Protein AF-A0A961JVH1-F1 (afdb_monomer_lite)

Radius of gyration: 14.12 Å; chains: 1; bounding box: 24×24×40 Å

Secondary structure (DSSP, 8-state):
-B--SSSS-SB----S--SS-HHHHHHHHHHHHGGGHHHHHHHHH-TTSSPP---TT--

Sequence (59 aa):
LIVDREAWPYASLRCDWAEDDPIAAIAAAWTVYAPQADAYVTRALDPTAAPSYGVPGDE

Structure (mmCIF, N/CA/C/O backbone):
data_AF-A0A961JVH1-F1
#
_entry.id   AF-A0A961JVH1-F1
#
loop_
_atom_site.group_PDB
_atom_site.id
_atom_site.type_symbol
_atom_site.label_atom_id
_atom_site.label_alt_id
_atom_site.label_comp_id
_atom_site.label_asym_id
_atom_site.label_entity_id
_atom_site.label_seq_id
_atom_site.pdbx_PDB_ins_code
_atom_site.Cartn_x
_atom_site.Cartn_y
_atom_site.Cartn_z
_atom_site.occupancy
_atom_site.B_iso_or_equiv
_atom_site.auth_seq_id
_atom_site.auth_comp_id
_atom_site.auth_asym_id
_atom_site.auth_atom_id
_atom_site.pdbx_PDB_model_num
ATOM 1 N N . LEU A 1 1 ? -4.667 -2.337 -6.059 1.00 92.50 1 LEU A N 1
ATOM 2 C CA . LEU A 1 1 ? -5.535 -2.395 -4.863 1.00 92.50 1 LEU A CA 1
ATOM 3 C C . LEU A 1 1 ? -5.318 -3.734 -4.181 1.00 92.50 1 LEU A C 1
ATOM 5 O O . LEU A 1 1 ? -5.402 -4.751 -4.857 1.00 92.50 1 LEU A O 1
ATOM 9 N N . ILE A 1 2 ? -5.022 -3.716 -2.887 1.00 96.88 2 ILE A N 1
ATOM 10 C CA . ILE A 1 2 ? -4.906 -4.888 -2.017 1.00 96.88 2 ILE A CA 1
ATOM 11 C C . ILE A 1 2 ? -5.937 -4.711 -0.903 1.00 96.88 2 ILE A C 1
ATOM 13 O O . ILE A 1 2 ? -6.087 -3.607 -0.372 1.00 96.88 2 ILE A O 1
ATOM 17 N N . VAL A 1 3 ? -6.654 -5.781 -0.578 1.00 97.38 3 VAL A N 1
ATOM 18 C CA . VAL A 1 3 ? -7.643 -5.831 0.504 1.00 97.38 3 VAL A CA 1
ATOM 19 C C . VAL A 1 3 ? -7.206 -6.869 1.533 1.00 97.38 3 VAL A C 1
ATOM 21 O O . VAL A 1 3 ? -6.543 -7.839 1.170 1.00 97.38 3 VAL A O 1
ATOM 24 N N . ASP A 1 4 ? -7.568 -6.642 2.793 1.00 96.00 4 ASP A N 1
ATOM 25 C CA . ASP A 1 4 ? -7.361 -7.588 3.894 1.00 96.00 4 ASP A CA 1
ATOM 26 C C . ASP A 1 4 ? -8.621 -7.602 4.786 1.00 96.00 4 ASP A C 1
ATOM 28 O O . ASP A 1 4 ? -9.732 -7.676 4.263 1.00 96.00 4 ASP A O 1
ATOM 32 N N . ARG A 1 5 ? -8.472 -7.533 6.113 1.00 96.44 5 ARG A N 1
ATOM 33 C CA . ARG A 1 5 ? -9.542 -7.752 7.096 1.00 96.44 5 ARG A CA 1
ATOM 34 C C . ARG A 1 5 ? -10.542 -6.602 7.228 1.00 96.44 5 ARG A C 1
ATOM 36 O O . ARG A 1 5 ? -11.698 -6.848 7.560 1.00 96.44 5 ARG A O 1
ATOM 43 N N . GLU A 1 6 ? -10.106 -5.372 6.984 1.00 96.06 6 GLU A N 1
ATOM 44 C CA . GLU A 1 6 ? -10.917 -4.173 7.207 1.00 96.06 6 GLU A CA 1
ATOM 45 C C . GLU A 1 6 ? -11.776 -3.804 5.989 1.00 96.06 6 GLU A C 1
ATOM 47 O O . GLU A 1 6 ? -11.490 -4.181 4.853 1.00 96.06 6 GLU A O 1
ATOM 52 N N . ALA A 1 7 ? -12.826 -3.008 6.209 1.00 96.06 7 ALA A N 1
ATOM 53 C CA . ALA A 1 7 ? -13.736 -2.570 5.143 1.00 96.06 7 ALA A CA 1
ATOM 54 C C . ALA A 1 7 ? -13.109 -1.565 4.150 1.00 96.06 7 ALA A C 1
ATOM 56 O O . ALA A 1 7 ? -13.742 -1.193 3.159 1.00 96.06 7 ALA A O 1
ATOM 57 N N . TRP A 1 8 ? -11.884 -1.105 4.413 1.00 95.31 8 TRP A N 1
ATOM 58 C CA . TRP A 1 8 ? -11.117 -0.201 3.559 1.00 95.31 8 TRP A CA 1
ATOM 59 C C . TRP A 1 8 ? -9.897 -0.903 2.938 1.00 95.31 8 TRP A C 1
ATOM 61 O O . TRP A 1 8 ? -9.442 -1.933 3.436 1.00 95.31 8 TRP A O 1
ATOM 71 N N . PRO A 1 9 ? -9.335 -0.357 1.842 1.00 96.50 9 PRO A N 1
ATOM 72 C CA . PRO A 1 9 ? -8.125 -0.887 1.221 1.00 96.50 9 PRO A CA 1
ATOM 73 C C . PRO A 1 9 ? -6.958 -1.056 2.198 1.00 96.50 9 PRO A C 1
ATOM 75 O O . PRO A 1 9 ? -6.598 -0.108 2.892 1.00 96.50 9 PRO A O 1
ATOM 78 N N . TYR A 1 10 ? -6.303 -2.218 2.158 1.00 97.31 10 TYR A N 1
ATOM 79 C CA . TYR A 1 10 ? -5.037 -2.446 2.861 1.00 97.31 10 TYR A CA 1
ATOM 80 C C . TYR A 1 10 ? -3.900 -1.644 2.216 1.00 97.31 10 TYR A C 1
ATOM 82 O O . TYR A 1 10 ? -3.098 -1.013 2.892 1.00 97.31 10 TYR A O 1
ATOM 90 N N . ALA A 1 11 ? -3.859 -1.628 0.881 1.00 96.88 11 ALA A N 1
ATOM 91 C CA . ALA A 1 11 ? -2.944 -0.783 0.125 1.00 96.88 11 ALA A CA 1
ATOM 92 C C . ALA A 1 11 ? -3.536 -0.412 -1.238 1.00 96.88 11 ALA A C 1
ATOM 94 O O . ALA A 1 11 ? -4.159 -1.230 -1.923 1.00 96.88 11 ALA A O 1
ATOM 95 N N . SER A 1 12 ? -3.280 0.814 -1.686 1.00 96.56 12 SER A N 1
ATOM 96 C CA . SER A 1 12 ? -3.644 1.272 -3.028 1.00 96.56 12 SER A CA 1
ATOM 97 C C . SER A 1 12 ? -2.459 1.959 -3.698 1.00 96.56 12 SER A C 1
ATOM 99 O O . SER A 1 12 ? -2.365 3.182 -3.722 1.00 96.56 12 SER A O 1
ATOM 101 N N . LEU A 1 13 ? -1.550 1.154 -4.249 1.00 96.25 13 LEU A N 1
ATOM 102 C CA . LEU A 1 13 ? -0.432 1.637 -5.057 1.00 96.25 13 LEU A CA 1
ATOM 103 C C . LEU A 1 13 ? -0.886 1.889 -6.497 1.00 96.25 13 LEU A C 1
ATOM 105 O O . LEU A 1 13 ? -1.603 1.066 -7.075 1.00 96.25 13 LEU A O 1
ATOM 109 N N . ARG A 1 14 ? -0.459 3.019 -7.065 1.00 97.25 14 ARG A N 1
ATOM 110 C CA . ARG A 1 14 ? -0.777 3.429 -8.434 1.00 97.25 14 ARG A CA 1
ATOM 111 C C . ARG A 1 14 ? 0.453 4.044 -9.094 1.00 97.25 14 ARG A C 1
ATOM 113 O O . ARG A 1 14 ? 1.199 4.778 -8.457 1.00 97.25 14 ARG A O 1
ATOM 120 N N . CYS A 1 15 ? 0.638 3.730 -10.367 1.00 96.56 15 CYS A N 1
ATOM 121 C CA . CYS A 1 15 ? 1.633 4.325 -11.242 1.00 96.56 15 CYS A CA 1
ATOM 122 C C . CYS A 1 15 ? 0.858 4.753 -12.481 1.00 96.56 15 CYS A C 1
ATOM 124 O O . CYS A 1 15 ? 0.478 3.919 -13.298 1.00 96.56 15 CYS A O 1
ATOM 126 N N . ASP A 1 16 ? 0.524 6.038 -12.547 1.00 96.00 16 ASP A N 1
ATOM 127 C CA . ASP A 1 16 ? -0.262 6.583 -13.661 1.00 96.00 16 ASP A CA 1
ATOM 128 C C . ASP A 1 16 ? 0.591 6.847 -14.897 1.00 96.00 16 ASP A C 1
ATOM 130 O O . ASP A 1 16 ? 0.078 6.921 -16.011 1.00 96.00 16 ASP A O 1
ATOM 134 N N . TRP A 1 17 ? 1.895 7.007 -14.688 1.00 96.06 17 TRP A N 1
ATOM 135 C CA . TRP A 1 17 ? 2.874 7.259 -15.725 1.00 96.06 17 TRP A CA 1
ATOM 136 C C . TRP A 1 17 ? 4.247 6.760 -15.270 1.00 96.06 17 TRP A C 1
ATOM 138 O O . TRP A 1 17 ? 4.654 7.017 -14.134 1.00 96.06 17 TRP A O 1
ATOM 148 N N . ALA A 1 18 ? 4.960 6.083 -16.166 1.00 95.69 18 ALA A N 1
ATOM 149 C CA . ALA A 1 18 ? 6.378 5.767 -16.048 1.00 95.69 18 ALA A CA 1
ATOM 150 C C . ALA A 1 18 ? 7.000 5.819 -17.447 1.00 95.69 18 ALA A C 1
ATOM 152 O O . ALA A 1 18 ? 6.372 5.376 -18.407 1.00 95.69 18 ALA A O 1
ATOM 153 N N . GLU A 1 19 ? 8.211 6.364 -17.556 1.00 95.25 19 GLU A N 1
ATOM 154 C CA . GLU A 1 19 ? 8.940 6.426 -18.832 1.00 95.25 19 GLU A CA 1
ATOM 155 C C . GLU A 1 19 ? 9.513 5.060 -19.232 1.00 95.25 19 GLU A C 1
ATOM 157 O O . GLU A 1 19 ? 9.523 4.726 -20.414 1.00 95.25 19 GLU A O 1
ATOM 162 N N . ASP A 1 20 ? 9.916 4.262 -18.238 1.00 94.94 20 ASP A N 1
ATOM 163 C CA . ASP A 1 20 ? 10.559 2.963 -18.430 1.00 94.94 20 ASP A CA 1
ATOM 164 C C . ASP A 1 20 ? 9.630 1.804 -18.021 1.00 94.94 20 ASP A C 1
ATOM 166 O O . ASP A 1 20 ? 8.757 1.385 -18.780 1.00 94.94 20 ASP A O 1
ATOM 170 N N . ASP A 1 21 ? 9.808 1.273 -16.805 1.00 97.44 21 ASP A N 1
ATOM 171 C CA . ASP A 1 21 ? 9.111 0.085 -16.316 1.00 97.44 21 ASP A CA 1
ATOM 172 C C . ASP A 1 21 ? 8.129 0.439 -15.177 1.00 97.44 21 ASP A C 1
ATOM 174 O O . ASP A 1 21 ? 8.523 0.531 -14.004 1.00 97.44 21 ASP A O 1
ATOM 178 N N . PRO A 1 22 ? 6.829 0.624 -15.482 1.00 96.81 22 PRO A N 1
ATOM 179 C CA . PRO A 1 22 ? 5.815 0.905 -14.466 1.00 96.81 22 PRO A CA 1
ATOM 180 C C . PRO A 1 22 ? 5.629 -0.245 -13.464 1.00 96.81 22 PRO A C 1
ATOM 182 O O . PRO A 1 22 ? 5.208 -0.004 -12.330 1.00 96.81 22 PRO A O 1
ATOM 185 N N . ILE A 1 23 ? 5.949 -1.491 -13.836 1.00 97.50 23 ILE A N 1
ATOM 186 C CA . ILE A 1 23 ? 5.862 -2.638 -12.923 1.00 97.50 23 ILE A CA 1
ATOM 187 C C . ILE A 1 23 ? 6.981 -2.541 -11.889 1.00 97.50 23 ILE A C 1
ATOM 189 O O . ILE A 1 23 ?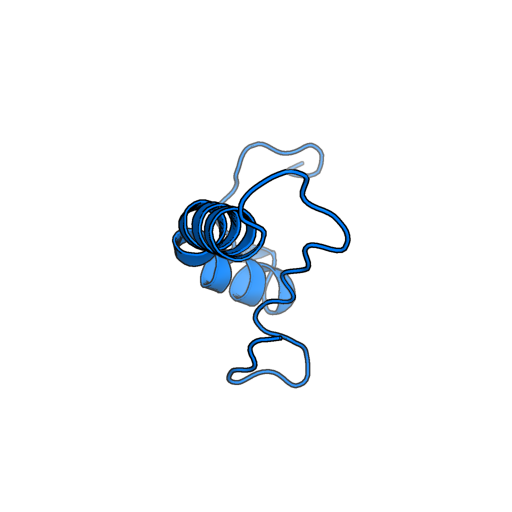 6.712 -2.670 -10.693 1.00 97.50 23 ILE A O 1
ATOM 193 N N . ALA A 1 24 ? 8.209 -2.252 -12.325 1.00 97.75 24 ALA A N 1
ATOM 194 C CA . ALA A 1 24 ? 9.336 -2.036 -11.421 1.00 97.75 24 ALA A CA 1
ATOM 195 C C . ALA A 1 24 ? 9.079 -0.862 -10.461 1.00 97.75 24 ALA A C 1
ATOM 197 O O . ALA A 1 24 ? 9.373 -0.971 -9.270 1.00 97.75 24 ALA A O 1
ATOM 198 N N . ALA A 1 25 ? 8.459 0.221 -10.942 1.00 97.50 25 ALA A N 1
ATOM 199 C CA . ALA A 1 25 ? 8.075 1.358 -10.105 1.00 97.50 25 ALA A CA 1
ATOM 200 C C . ALA A 1 25 ? 7.079 0.961 -8.998 1.00 97.50 25 ALA A C 1
ATOM 202 O O . ALA A 1 25 ? 7.282 1.288 -7.825 1.00 97.50 25 ALA A O 1
ATOM 203 N N . ILE A 1 26 ? 6.029 0.203 -9.339 1.00 97.88 26 ILE A N 1
ATOM 204 C CA . ILE A 1 26 ? 5.075 -0.322 -8.350 1.00 97.88 26 ILE A CA 1
ATOM 205 C C . ILE A 1 26 ? 5.747 -1.306 -7.384 1.00 97.88 26 ILE A C 1
ATOM 207 O O . ILE A 1 26 ? 5.486 -1.250 -6.182 1.00 97.88 26 ILE A O 1
ATOM 211 N N . ALA A 1 27 ? 6.622 -2.187 -7.874 1.00 97.88 27 ALA A N 1
ATOM 212 C CA . ALA A 1 27 ? 7.335 -3.159 -7.045 1.00 97.88 27 ALA A CA 1
ATOM 213 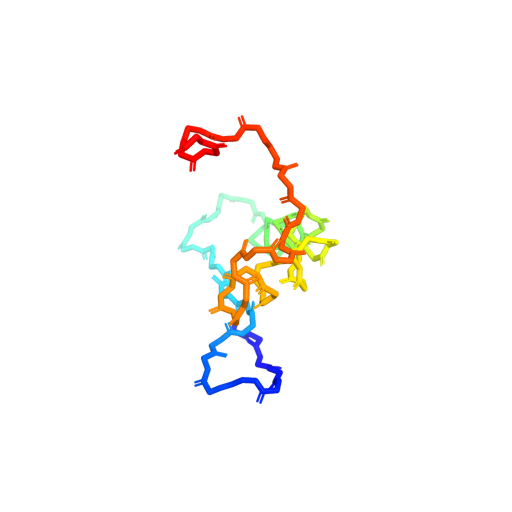C C . ALA A 1 27 ? 8.276 -2.479 -6.037 1.00 97.88 27 ALA A C 1
ATOM 215 O O . ALA A 1 27 ? 8.335 -2.880 -4.871 1.00 97.88 27 ALA A O 1
ATOM 216 N N . ALA A 1 28 ? 8.967 -1.417 -6.453 1.00 97.25 28 ALA A N 1
ATOM 217 C CA . ALA A 1 28 ? 9.788 -0.600 -5.568 1.00 97.25 28 ALA A CA 1
ATOM 218 C C . ALA A 1 28 ? 8.934 0.097 -4.496 1.00 97.25 28 ALA A C 1
ATOM 220 O O . ALA A 1 28 ? 9.258 0.024 -3.309 1.00 97.25 28 ALA A O 1
ATOM 221 N N . ALA A 1 29 ? 7.802 0.695 -4.889 1.00 97.06 29 ALA A N 1
ATOM 222 C CA . ALA A 1 29 ? 6.867 1.311 -3.947 1.00 97.06 29 ALA A CA 1
ATOM 223 C C . ALA A 1 29 ? 6.331 0.296 -2.922 1.00 97.06 29 ALA A C 1
ATOM 225 O O . ALA A 1 29 ? 6.274 0.584 -1.727 1.00 97.06 29 ALA A O 1
ATOM 226 N N . TRP A 1 30 ? 5.994 -0.917 -3.369 1.00 97.69 30 TRP A N 1
ATOM 227 C CA . TRP A 1 30 ? 5.570 -2.001 -2.485 1.00 97.69 30 TRP A CA 1
ATOM 228 C C . TRP A 1 30 ? 6.676 -2.442 -1.528 1.00 97.69 30 TRP A C 1
ATOM 230 O O . TRP A 1 30 ? 6.408 -2.622 -0.347 1.00 97.69 30 TRP A O 1
ATOM 240 N N . THR A 1 31 ? 7.919 -2.557 -1.997 1.00 98.19 31 THR A N 1
ATOM 241 C CA . THR A 1 31 ? 9.061 -2.953 -1.154 1.00 98.19 31 THR A CA 1
ATOM 242 C C . THR A 1 31 ? 9.262 -1.996 0.024 1.00 98.19 31 THR A C 1
ATOM 244 O O . THR A 1 31 ? 9.597 -2.434 1.122 1.00 98.19 31 THR A O 1
ATOM 247 N N . VAL A 1 32 ? 9.013 -0.700 -0.184 1.00 96.50 32 VAL A N 1
ATOM 248 C CA . VAL A 1 32 ? 9.080 0.324 0.871 1.00 96.50 32 VAL A CA 1
ATOM 249 C C . VAL A 1 32 ? 7.851 0.267 1.784 1.00 96.50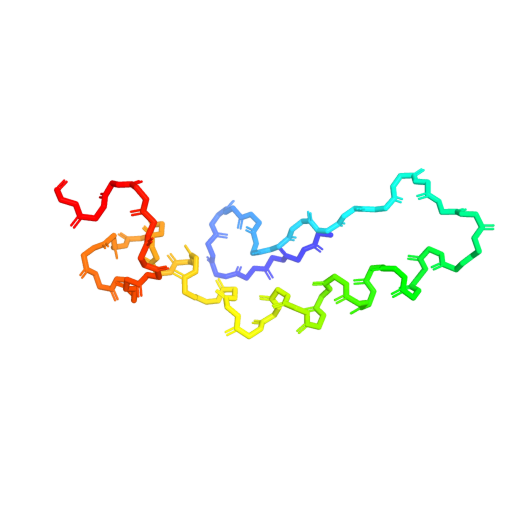 32 VAL A C 1
ATOM 251 O O . VAL A 1 32 ? 7.983 0.355 3.000 1.00 96.50 32 VAL A O 1
ATOM 254 N N . TYR A 1 33 ? 6.651 0.124 1.216 1.00 95.62 33 TYR A N 1
ATOM 255 C CA . TYR A 1 33 ? 5.400 0.220 1.971 1.00 95.62 33 TYR A CA 1
ATOM 256 C C . TYR A 1 33 ? 5.028 -1.057 2.743 1.00 95.62 33 TYR A C 1
ATOM 258 O O . TYR A 1 33 ? 4.486 -0.975 3.842 1.00 95.62 33 TYR A O 1
ATOM 266 N N . ALA A 1 34 ? 5.299 -2.243 2.198 1.00 96.62 34 ALA A N 1
ATOM 267 C CA . ALA A 1 34 ? 4.832 -3.509 2.765 1.00 96.62 34 ALA A CA 1
ATOM 268 C C . ALA A 1 34 ? 5.254 -3.739 4.229 1.00 96.62 34 ALA A C 1
ATOM 270 O O . ALA A 1 34 ? 4.392 -4.114 5.022 1.00 96.62 34 ALA A O 1
ATOM 271 N N . PRO A 1 35 ? 6.511 -3.468 4.643 1.00 96.38 35 PRO A N 1
ATOM 272 C CA . PRO A 1 35 ? 6.939 -3.699 6.026 1.00 96.38 35 PRO A CA 1
ATOM 273 C C . PRO A 1 35 ? 6.210 -2.836 7.067 1.00 96.38 35 PRO A C 1
ATOM 275 O O . PRO A 1 35 ? 6.221 -3.165 8.249 1.00 96.38 35 PRO A O 1
ATOM 278 N N . GLN A 1 36 ? 5.600 -1.726 6.642 1.00 94.06 36 GLN A N 1
ATOM 279 C CA . GLN A 1 36 ? 4.912 -0.761 7.505 1.00 94.06 36 GLN A CA 1
ATOM 280 C C . GLN A 1 36 ? 3.384 -0.797 7.358 1.00 94.06 36 GLN A C 1
ATOM 282 O O . GLN A 1 36 ? 2.688 -0.109 8.100 1.00 94.06 36 GLN A O 1
ATOM 287 N N . ALA A 1 37 ? 2.841 -1.583 6.425 1.00 95.00 37 ALA A N 1
ATOM 288 C CA . ALA A 1 37 ? 1.416 -1.573 6.096 1.00 95.00 37 ALA A CA 1
ATOM 289 C C . ALA A 1 37 ? 0.525 -1.937 7.302 1.00 95.00 37 ALA A C 1
ATOM 291 O O . ALA A 1 37 ? -0.438 -1.225 7.592 1.00 95.00 37 ALA A O 1
ATOM 292 N N . ASP A 1 38 ? 0.908 -2.947 8.088 1.00 94.94 38 ASP A N 1
ATOM 293 C CA . ASP A 1 38 ? 0.181 -3.320 9.311 1.00 94.94 38 ASP A CA 1
ATOM 294 C C . ASP A 1 38 ? 0.206 -2.216 10.378 1.00 94.94 38 ASP A C 1
ATOM 296 O O . ASP A 1 38 ? -0.772 -2.037 11.100 1.00 94.94 38 ASP A O 1
ATOM 300 N N . ALA A 1 39 ? 1.278 -1.420 10.458 1.00 91.75 39 ALA A N 1
ATOM 301 C CA . ALA A 1 39 ? 1.343 -0.298 11.393 1.00 91.75 39 ALA A CA 1
ATOM 302 C C . ALA A 1 39 ? 0.325 0.800 11.039 1.00 91.75 39 ALA A C 1
ATOM 304 O O . ALA A 1 39 ? -0.238 1.423 11.939 1.00 91.75 39 ALA A O 1
ATOM 305 N N . TYR A 1 40 ? 0.032 1.007 9.749 1.00 91.75 40 TYR A N 1
ATOM 306 C CA . TYR A 1 40 ? -1.039 1.915 9.326 1.00 91.75 40 TYR A CA 1
ATOM 307 C C . TYR A 1 40 ? -2.427 1.377 9.668 1.00 91.75 40 TYR A C 1
ATOM 309 O O . TYR A 1 40 ? -3.282 2.161 10.079 1.00 91.75 40 TYR A O 1
ATOM 317 N N . VAL A 1 41 ? -2.647 0.063 9.554 1.00 94.69 41 VAL A N 1
ATOM 318 C CA . VAL A 1 41 ? -3.899 -0.568 10.002 1.00 94.69 41 VAL A CA 1
ATOM 319 C C . VAL A 1 41 ? -4.069 -0.383 11.510 1.00 94.69 41 VAL A C 1
ATOM 321 O O . VAL A 1 41 ? -5.106 0.113 11.945 1.00 94.69 41 VAL A O 1
ATOM 324 N N . THR A 1 42 ? -3.031 -0.675 12.299 1.00 93.19 42 THR A N 1
ATOM 325 C CA . THR A 1 42 ? -3.032 -0.432 13.749 1.00 93.19 42 THR A CA 1
ATOM 326 C C . THR A 1 42 ? -3.323 1.029 14.058 1.00 93.19 42 THR A C 1
ATOM 328 O O . THR A 1 42 ? -4.211 1.297 14.849 1.00 93.19 42 THR A O 1
ATOM 331 N N . ARG A 1 43 ? -2.664 1.986 13.393 1.00 91.12 43 ARG A N 1
ATOM 332 C CA . ARG A 1 43 ? -2.901 3.420 13.624 1.00 91.12 43 ARG A CA 1
ATOM 333 C C . ARG A 1 43 ? -4.327 3.857 13.280 1.00 91.12 43 ARG A C 1
ATOM 335 O O . ARG A 1 43 ? -4.839 4.768 13.921 1.00 91.12 43 ARG A O 1
ATOM 342 N N . ALA A 1 44 ? -4.957 3.245 12.279 1.00 92.12 44 ALA A N 1
ATOM 343 C CA . ALA A 1 44 ? -6.343 3.535 11.916 1.00 92.12 44 ALA A CA 1
ATOM 344 C C . ALA A 1 44 ? -7.353 2.964 12.929 1.00 92.12 44 ALA A C 1
ATOM 346 O O . ALA A 1 44 ? -8.388 3.586 13.161 1.00 92.12 44 ALA A O 1
ATOM 347 N N . LEU A 1 45 ? -7.057 1.803 13.526 1.00 93.69 45 LEU A N 1
ATOM 348 C CA . LEU A 1 45 ? -7.921 1.130 14.504 1.00 93.69 45 LEU A CA 1
ATOM 349 C C . LEU A 1 45 ? -7.714 1.641 15.938 1.00 93.69 45 LEU A C 1
ATOM 351 O O . LEU A 1 45 ? -8.681 1.891 16.654 1.00 93.69 45 LEU A O 1
ATOM 355 N N . ASP A 1 46 ? -6.457 1.790 16.346 1.00 90.69 46 ASP A N 1
ATOM 356 C CA . ASP A 1 46 ? -6.015 2.267 17.653 1.00 90.69 46 ASP A CA 1
ATOM 357 C C . ASP A 1 46 ? -4.752 3.141 17.500 1.00 90.69 46 ASP A C 1
ATOM 359 O O . ASP A 1 46 ? -3.616 2.648 17.527 1.00 90.69 46 ASP A O 1
ATOM 363 N N . PRO A 1 47 ? -4.928 4.467 17.370 1.00 84.06 47 PRO A N 1
ATOM 364 C CA . PRO A 1 47 ? -3.822 5.412 17.260 1.00 84.06 47 PRO A CA 1
ATOM 365 C C . PRO A 1 47 ? -2.837 5.367 18.437 1.00 84.06 47 PRO A C 1
ATOM 367 O O . PRO A 1 47 ? -1.688 5.765 18.264 1.00 84.06 47 PRO A O 1
ATOM 370 N N . THR A 1 48 ? -3.258 4.895 19.618 1.00 83.62 48 THR A N 1
ATOM 371 C CA . THR A 1 48 ? -2.429 4.883 20.837 1.00 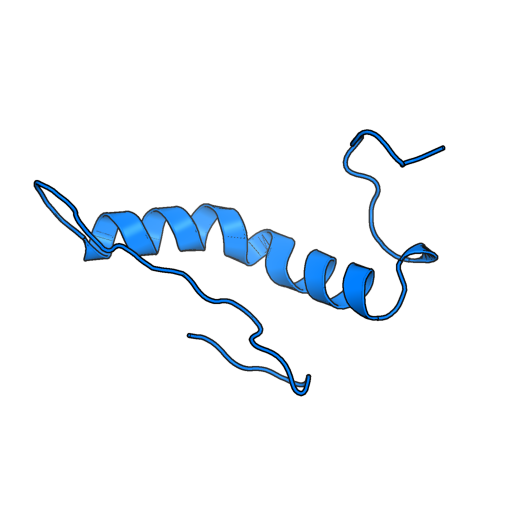83.62 48 THR A CA 1
ATOM 372 C C . THR A 1 48 ? -1.463 3.700 20.897 1.00 83.62 48 THR A C 1
ATOM 374 O O . THR A 1 48 ? -0.442 3.769 21.578 1.00 83.62 48 THR A O 1
ATOM 377 N N . ALA A 1 49 ? -1.754 2.633 20.149 1.00 80.19 49 ALA A N 1
ATOM 378 C CA . ALA A 1 49 ? -0.913 1.444 20.022 1.00 80.19 49 ALA A CA 1
ATOM 379 C C . ALA A 1 49 ? 0.074 1.525 18.840 1.00 80.19 49 ALA A C 1
ATOM 381 O O . ALA A 1 49 ? 0.878 0.612 18.634 1.00 80.19 49 ALA A O 1
ATOM 382 N N . ALA A 1 50 ? 0.010 2.591 18.036 1.00 70.38 50 ALA A N 1
ATOM 383 C CA . ALA A 1 50 ? 0.865 2.754 16.870 1.00 70.38 50 ALA A CA 1
ATOM 384 C C . ALA A 1 50 ? 2.306 3.137 17.272 1.00 70.38 50 ALA A C 1
ATOM 386 O O . ALA A 1 50 ? 2.492 4.003 18.129 1.00 70.38 50 ALA A O 1
ATOM 387 N N . PRO A 1 51 ? 3.342 2.564 16.628 1.00 66.25 51 PRO A N 1
ATOM 388 C CA . PRO A 1 51 ? 4.711 3.045 16.787 1.00 66.25 51 PRO A CA 1
ATOM 389 C C . PRO A 1 51 ? 4.801 4.535 16.419 1.00 66.25 51 PRO A C 1
ATOM 391 O O . PRO A 1 51 ? 4.293 4.947 15.371 1.00 66.25 51 PRO A O 1
ATOM 394 N N . SER A 1 52 ? 5.449 5.345 17.262 1.00 64.62 52 SER A N 1
ATOM 395 C CA . SER A 1 52 ? 5.799 6.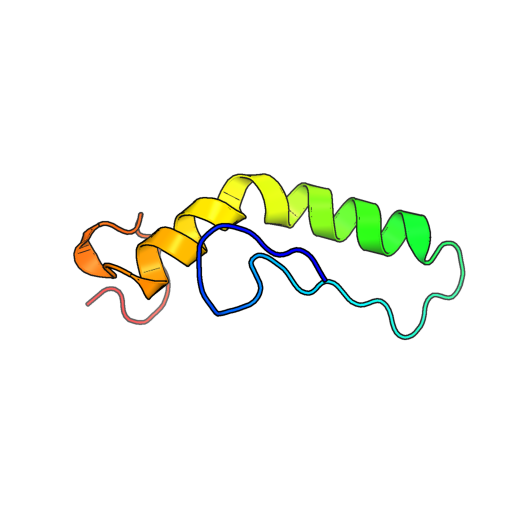722 16.895 1.00 64.62 52 SER A CA 1
ATOM 396 C C . SER A 1 52 ? 6.930 6.684 15.870 1.00 64.62 52 SER A C 1
ATOM 398 O O . SER A 1 52 ? 7.9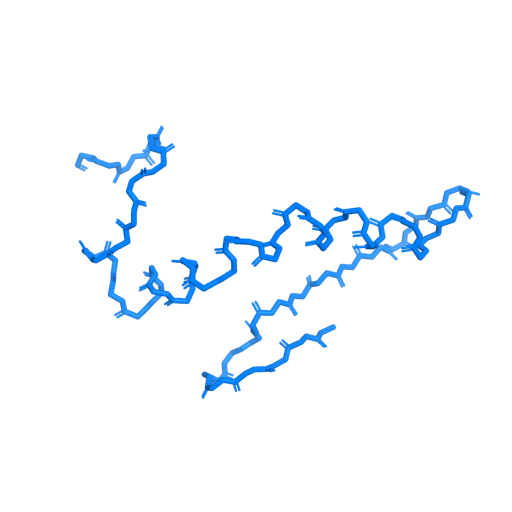41 6.005 16.056 1.00 64.62 52 SER A O 1
ATOM 400 N N . TYR A 1 53 ? 6.744 7.420 14.778 1.00 64.25 53 TYR A N 1
ATOM 401 C CA . TYR A 1 53 ? 7.752 7.608 13.735 1.00 64.25 53 TYR A CA 1
ATOM 402 C C . TYR A 1 53 ? 8.320 9.040 13.748 1.00 64.25 53 TYR A C 1
ATOM 404 O O . TYR A 1 53 ? 8.945 9.456 12.775 1.00 64.25 53 TYR A O 1
ATOM 412 N N . GLY A 1 54 ? 8.113 9.793 14.840 1.00 59.69 54 GLY A N 1
ATOM 413 C CA . GLY A 1 54 ? 8.645 11.147 15.025 1.00 59.69 54 GLY A CA 1
ATOM 414 C C . GLY A 1 54 ? 8.036 12.186 14.081 1.00 59.69 54 GLY A C 1
ATOM 415 O O . GLY A 1 54 ? 8.758 13.036 13.559 1.00 59.69 54 GLY A O 1
ATOM 416 N N . VAL A 1 55 ? 6.728 12.104 13.817 1.00 58.59 55 VAL A N 1
ATOM 417 C CA . VAL A 1 55 ? 6.028 13.036 12.915 1.00 58.59 55 VAL A CA 1
ATOM 418 C C . VAL A 1 55 ? 5.339 14.162 13.699 1.00 58.59 55 VAL A C 1
ATOM 420 O O . VAL A 1 55 ? 4.920 13.945 14.836 1.00 58.59 55 VAL A O 1
ATOM 423 N N . PRO A 1 56 ? 5.185 15.372 13.122 1.00 46.66 56 PRO A N 1
ATOM 424 C CA . PRO A 1 56 ? 4.434 16.453 13.763 1.00 46.66 56 PRO A CA 1
ATOM 425 C C . PRO A 1 56 ? 3.008 16.001 14.124 1.00 46.66 56 PRO A C 1
ATOM 427 O O . PRO A 1 56 ? 2.259 15.581 13.241 1.00 46.66 56 PRO A O 1
ATOM 430 N N . GLY A 1 57 ? 2.650 16.082 15.411 1.00 53.97 57 GLY A N 1
ATOM 431 C CA . GLY A 1 57 ? 1.393 15.554 15.967 1.00 53.97 57 GLY A CA 1
ATOM 432 C C . GLY A 1 57 ? 1.556 14.411 16.980 1.00 53.97 57 GLY A C 1
ATOM 433 O O . GLY A 1 57 ? 0.550 13.865 17.418 1.00 53.97 57 GLY A O 1
ATOM 434 N N . ASP A 1 58 ? 2.794 14.057 17.342 1.00 56.81 58 ASP A N 1
ATOM 435 C CA . ASP A 1 58 ? 3.121 13.122 18.434 1.00 56.81 58 ASP A CA 1
ATOM 436 C C . ASP A 1 58 ? 3.148 13.803 19.842 1.00 56.81 58 ASP A C 1
ATOM 438 O O . ASP A 1 58 ? 3.599 13.184 20.806 1.00 56.81 58 ASP A O 1
ATOM 442 N N . GLU A 1 59 ? 2.659 15.053 19.967 1.00 54.34 59 GLU A N 1
ATOM 443 C CA . GLU A 1 59 ? 2.383 15.785 21.231 1.00 54.34 59 GLU A CA 1
ATOM 444 C C . GLU A 1 59 ? 0.877 16.006 21.442 1.00 54.34 59 GLU A C 1
ATOM 446 O O . GLU A 1 59 ? 0.186 16.341 20.448 1.00 54.34 59 GLU A O 1
#

Foldseek 3Di:
DDDDDDPDHLDDDDDPDDPPDSVVVSVVVCVVCVVCSVLVVCCVVPVVPHDDPPDPPPD

pLDDT: mean 88.92, std 13.95, range [46.66, 98.19]